Protein AF-A0A812PVL8-F1 (afdb_monomer)

Sequence (162 aa):
MLANFLQMIRCSPMPSDSPEPEHRLLPHPNVVCWGSEHEPLRQIAFWGLGVWCCGIPLALGLRIRCLKGEMNDAMNYRTYGYFTVGLEPDFWYWDLLIQRADVALMLFVAYTSISDHESAKLLLFPIISGLMLGATAWVKPYENEQGEMLDFLVKARAITGD

Secondary structure (DSSP, 8-state):
-HHHHHHTT-EEEE--SSSSPEEEESS-TTSBTTSTTTHHHHHHHHHHHHIIIIIHHHHHHHHHHHHTTSTTSHHHHHHHGGGTTTB-TT-THIIIIIIHHHHHHHHHHHHS-S-S-HHHHHHHHHHHHHHHHHHHHHH--B--HHHHHHHHHHHHHHHHT-

Mean predicted aligned error: 9.61 Å

pLDDT: mean 80.84, std 7.48, range [55.53, 93.5]

Radius of gyration: 23.1 Å; Cα contacts (8 Å, |Δi|>4): 123; chains: 1; bounding box: 53×27×78 Å

Organism: Symbiodinium pilosum (NCBI:txid2952)

Foldseek 3Di:
DLLVLLLLQFWDFDDDPDPDTFTARPVGRVHTHPDPVSVVSNVCSVVVLCCQQPVVLVVLVVVCVVCLVVCPPPVNCVVCVVQCPQFDSVCSSCCSRVVSVLVSVLSCLVRDPPDPDPVVSVVVNVVSVVVSVVVCVVVVRGDCPVVVVVVVVVVVCVVVPD

Structure (mmCIF, N/CA/C/O backbone):
data_AF-A0A812PVL8-F1
#
_entry.id   AF-A0A812PVL8-F1
#
loop_
_atom_site.group_PDB
_atom_site.id
_atom_site.type_symbol
_atom_site.label_atom_id
_atom_site.label_alt_id
_atom_site.label_comp_id
_atom_site.label_asym_id
_atom_site.label_entity_id
_atom_site.label_seq_id
_atom_site.pdbx_PDB_ins_code
_atom_site.Cartn_x
_atom_site.Cartn_y
_atom_site.Cartn_z
_atom_site.occupancy
_atom_site.B_iso_or_equiv
_atom_site.auth_seq_id
_atom_site.auth_comp_id
_atom_site.auth_asym_id
_atom_site.auth_atom_id
_atom_site.pdbx_PDB_model_num
ATOM 1 N N . MET A 1 1 ? 1.759 -11.950 -5.512 1.00 68.38 1 MET A N 1
ATOM 2 C CA . MET A 1 1 ? 1.111 -11.564 -6.788 1.00 68.38 1 MET A CA 1
ATOM 3 C C . MET A 1 1 ? 1.485 -10.153 -7.218 1.00 68.38 1 MET A C 1
ATOM 5 O O . MET A 1 1 ? 1.991 -10.025 -8.320 1.00 68.38 1 MET A O 1
ATOM 9 N N . LEU A 1 2 ? 1.332 -9.126 -6.370 1.00 74.94 2 LEU A N 1
ATOM 10 C CA . LEU A 1 2 ? 1.705 -7.743 -6.719 1.00 74.94 2 LEU A CA 1
ATOM 11 C C . LEU A 1 2 ? 3.155 -7.601 -7.228 1.00 74.94 2 LEU A C 1
ATOM 13 O O . LEU A 1 2 ? 3.386 -6.997 -8.267 1.00 74.94 2 LEU A O 1
ATOM 17 N N . ALA A 1 3 ? 4.113 -8.243 -6.551 1.00 75.00 3 ALA A N 1
ATOM 18 C CA . ALA A 1 3 ? 5.517 -8.268 -6.968 1.00 75.00 3 ALA A CA 1
ATOM 19 C C . ALA A 1 3 ? 5.724 -8.786 -8.405 1.00 75.00 3 ALA A C 1
ATOM 21 O O . ALA A 1 3 ? 6.576 -8.265 -9.113 1.00 75.00 3 ALA A O 1
ATOM 22 N N . ASN A 1 4 ? 4.917 -9.749 -8.867 1.00 81.88 4 ASN A N 1
ATOM 23 C CA . ASN A 1 4 ? 5.035 -10.292 -10.224 1.00 81.88 4 ASN A CA 1
ATOM 24 C C . ASN A 1 4 ? 4.603 -9.258 -11.270 1.00 81.88 4 ASN A C 1
ATOM 26 O O . ASN A 1 4 ? 5.271 -9.101 -12.284 1.00 81.88 4 ASN A O 1
ATOM 30 N N . PHE A 1 5 ? 3.521 -8.515 -11.009 1.00 82.44 5 PHE A N 1
ATOM 31 C CA . PHE A 1 5 ? 3.093 -7.424 -11.889 1.00 82.44 5 PHE A CA 1
ATOM 32 C C . PHE A 1 5 ? 4.109 -6.278 -11.895 1.00 82.44 5 PHE A C 1
ATOM 34 O O . PHE A 1 5 ? 4.399 -5.710 -12.941 1.00 82.44 5 PHE A O 1
ATOM 41 N N . LEU A 1 6 ? 4.716 -5.973 -10.748 1.00 80.31 6 LEU A N 1
ATOM 42 C CA . LEU A 1 6 ? 5.745 -4.939 -10.660 1.00 80.31 6 LEU A CA 1
ATOM 43 C C . LEU A 1 6 ? 7.057 -5.334 -11.358 1.00 80.31 6 LEU A C 1
ATOM 45 O O . LEU A 1 6 ? 7.713 -4.480 -11.950 1.00 80.31 6 LEU A O 1
ATOM 49 N N . GLN A 1 7 ? 7.423 -6.620 -11.362 1.00 81.69 7 GLN A N 1
ATOM 50 C CA . GLN A 1 7 ? 8.555 -7.127 -12.149 1.00 81.69 7 GLN A CA 1
ATOM 51 C C . GLN A 1 7 ? 8.358 -6.928 -13.657 1.00 81.69 7 GLN A C 1
ATOM 53 O O . GLN A 1 7 ? 9.339 -6.712 -14.362 1.00 81.69 7 GLN A O 1
ATOM 58 N N . MET A 1 8 ? 7.110 -6.936 -14.138 1.00 82.69 8 MET A N 1
ATOM 59 C CA . MET A 1 8 ? 6.780 -6.681 -15.545 1.00 82.69 8 MET A CA 1
ATOM 60 C C . MET A 1 8 ? 6.922 -5.207 -15.950 1.00 82.69 8 MET A C 1
ATOM 62 O O . MET A 1 8 ? 6.863 -4.927 -17.136 1.00 82.69 8 MET A O 1
ATOM 66 N N . ILE A 1 9 ? 7.109 -4.276 -15.004 1.00 83.38 9 ILE A N 1
ATOM 67 C CA . ILE A 1 9 ? 7.293 -2.833 -15.272 1.00 83.38 9 ILE A CA 1
ATOM 68 C C . ILE A 1 9 ? 8.730 -2.376 -14.926 1.00 83.38 9 ILE A C 1
ATOM 70 O O . ILE A 1 9 ? 9.143 -1.266 -15.265 1.00 83.38 9 ILE A O 1
ATOM 74 N N . ARG A 1 10 ? 9.529 -3.215 -14.251 1.00 83.50 10 ARG A N 1
ATOM 75 C CA . ARG A 1 10 ? 10.852 -2.833 -13.737 1.00 83.50 10 ARG A CA 1
ATOM 76 C C . ARG A 1 10 ? 11.910 -2.792 -14.844 1.00 83.50 10 ARG A C 1
ATOM 78 O O . ARG A 1 10 ? 12.455 -3.821 -15.249 1.00 83.50 10 ARG A O 1
ATOM 85 N N . CYS A 1 11 ? 12.250 -1.577 -15.254 1.00 83.00 11 CYS A N 1
ATOM 86 C CA . CYS A 1 11 ? 13.287 -1.285 -16.238 1.00 83.00 11 CYS A CA 1
ATOM 87 C C . CYS A 1 11 ? 14.609 -0.899 -15.570 1.00 83.00 11 CYS A C 1
ATOM 89 O O . CYS A 1 11 ? 14.609 -0.213 -14.548 1.00 83.00 11 CYS A O 1
ATOM 91 N N . SER A 1 12 ? 15.725 -1.306 -16.174 1.00 82.38 12 SER A N 1
ATOM 92 C CA . SER A 1 12 ? 17.077 -0.913 -15.768 1.00 82.38 12 SER A CA 1
ATOM 93 C C . SER A 1 12 ? 17.855 -0.419 -16.987 1.00 82.38 12 SER A C 1
ATOM 95 O O . SER A 1 12 ? 17.719 -1.024 -18.055 1.00 82.38 12 SER A O 1
ATOM 97 N N . PRO A 1 13 ? 18.658 0.654 -16.870 1.00 80.31 13 PRO A N 1
ATOM 98 C CA . PRO A 1 13 ? 19.556 1.048 -17.948 1.00 80.31 13 PRO A CA 1
ATOM 99 C C . PRO A 1 13 ? 20.615 -0.042 -18.153 1.00 80.31 13 PRO A C 1
ATOM 101 O O . PRO A 1 13 ? 21.179 -0.556 -17.184 1.00 80.31 13 PRO A O 1
ATOM 104 N N . MET A 1 14 ? 20.869 -0.412 -19.406 1.00 76.62 14 MET A N 1
ATOM 105 C CA . MET A 1 14 ? 21.966 -1.298 -19.790 1.00 76.62 14 MET A CA 1
ATOM 106 C C . MET A 1 14 ? 22.862 -0.588 -20.812 1.00 76.62 14 MET A C 1
ATOM 108 O O . MET A 1 14 ? 22.343 0.113 -21.686 1.00 76.62 14 MET A O 1
ATOM 112 N N . PRO A 1 15 ? 24.195 -0.754 -20.721 1.00 70.81 15 PRO A N 1
ATOM 113 C CA . PRO A 1 15 ? 25.094 -0.239 -21.741 1.00 70.81 15 PRO A CA 1
ATOM 114 C C . PRO A 1 15 ? 24.756 -0.911 -23.078 1.00 70.81 15 PRO A C 1
ATOM 116 O O . PRO A 1 15 ? 24.749 -2.138 -23.167 1.00 70.81 15 PRO A O 1
ATOM 119 N N . SER A 1 16 ? 24.433 -0.103 -24.084 1.00 71.00 16 SER A N 1
ATOM 120 C CA . SER A 1 16 ? 24.185 -0.526 -25.464 1.00 71.00 16 SER A CA 1
ATOM 121 C C . SER A 1 16 ? 25.272 0.069 -26.363 1.00 71.00 16 SER A C 1
ATOM 123 O O . SER A 1 16 ? 25.967 0.999 -25.956 1.00 71.00 16 SER A O 1
ATOM 125 N N . ASP A 1 17 ? 25.413 -0.448 -27.583 1.00 69.50 17 ASP A N 1
ATOM 126 C CA . ASP A 1 17 ? 26.347 0.079 -28.592 1.00 69.50 17 ASP A CA 1
ATOM 127 C C . ASP A 1 17 ? 25.915 1.465 -29.132 1.00 69.50 17 ASP A C 1
ATOM 129 O O . ASP A 1 17 ? 26.661 2.128 -29.855 1.00 69.50 17 ASP A O 1
ATOM 133 N N . SER A 1 18 ? 24.707 1.919 -28.782 1.00 69.25 18 SER A N 1
ATOM 134 C CA . SER A 1 18 ? 24.183 3.257 -29.053 1.00 69.25 18 SER A CA 1
ATOM 135 C C . SER A 1 18 ? 24.727 4.317 -28.077 1.00 69.25 18 SER A C 1
ATOM 137 O O . SER A 1 18 ? 25.015 4.011 -26.922 1.00 69.25 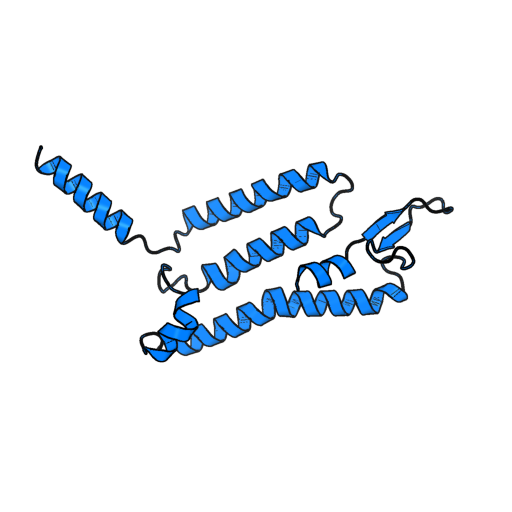18 SER A O 1
ATOM 139 N N . PRO A 1 19 ? 24.809 5.600 -28.488 1.00 67.88 19 PRO A N 1
ATOM 140 C CA . PRO A 1 19 ? 25.250 6.694 -27.614 1.00 67.88 19 PRO A CA 1
ATOM 141 C C . PRO A 1 19 ? 24.296 6.975 -26.439 1.00 67.88 19 PRO A C 1
ATOM 143 O O . PRO A 1 19 ? 24.688 7.649 -25.489 1.00 67.88 19 PRO A O 1
ATOM 146 N N . GLU A 1 20 ? 23.065 6.457 -26.485 1.00 70.81 20 GLU A N 1
ATOM 147 C CA . GLU A 1 20 ? 22.091 6.534 -25.395 1.00 70.81 20 GLU A CA 1
ATOM 148 C C . GLU A 1 20 ? 21.921 5.160 -24.719 1.00 70.81 20 GLU A C 1
ATOM 150 O O . GLU A 1 20 ? 21.841 4.144 -25.422 1.00 70.81 20 GLU A O 1
ATOM 155 N N . PRO A 1 21 ? 21.861 5.102 -23.372 1.00 68.31 21 PRO A N 1
ATOM 156 C CA . PRO A 1 21 ? 21.619 3.862 -22.645 1.00 68.31 21 PRO A CA 1
ATOM 157 C C . PRO A 1 21 ? 20.198 3.360 -22.915 1.00 68.31 21 PRO A C 1
ATOM 159 O O . PRO A 1 21 ? 19.215 4.061 -22.677 1.00 68.31 21 PRO A O 1
ATOM 162 N N . GLU A 1 22 ? 20.075 2.117 -23.374 1.00 78.12 22 GLU A N 1
ATOM 163 C CA . GLU A 1 22 ? 18.767 1.501 -23.576 1.00 78.12 22 GLU A CA 1
ATOM 164 C C . GLU A 1 22 ? 18.230 0.957 -22.250 1.00 78.12 22 GLU A C 1
ATOM 166 O O . GLU A 1 22 ? 18.885 0.178 -21.550 1.00 78.12 22 GLU A O 1
ATOM 171 N N . HIS A 1 23 ? 17.001 1.338 -21.904 1.00 81.75 23 HIS A N 1
ATOM 172 C CA . HIS A 1 23 ? 16.299 0.755 -20.767 1.00 81.75 23 HIS A CA 1
ATOM 173 C C . HIS A 1 23 ? 15.731 -0.607 -21.164 1.00 81.75 23 HIS A C 1
ATOM 175 O O . HIS A 1 23 ? 14.906 -0.709 -22.072 1.00 81.75 23 HIS A O 1
ATOM 181 N N . ARG A 1 24 ? 16.149 -1.661 -20.463 1.00 84.00 24 ARG A N 1
ATOM 182 C CA . ARG A 1 24 ? 15.714 -3.041 -20.713 1.00 84.00 24 ARG A CA 1
ATOM 183 C C . ARG A 1 24 ? 14.965 -3.595 -19.509 1.00 84.00 24 ARG A C 1
ATOM 185 O O . ARG A 1 24 ? 15.182 -3.170 -18.370 1.00 84.00 24 ARG A O 1
ATOM 192 N N . LEU A 1 25 ? 14.059 -4.534 -19.766 1.00 84.19 25 LEU A N 1
ATOM 193 C CA . LEU A 1 25 ? 13.278 -5.185 -18.720 1.00 84.19 25 LEU A CA 1
ATOM 194 C C . LEU A 1 25 ? 14.180 -6.126 -17.905 1.00 84.19 25 LEU A C 1
ATOM 196 O O . LEU A 1 25 ? 14.851 -6.990 -18.467 1.00 84.19 25 LEU A O 1
ATOM 200 N N . LEU A 1 26 ? 14.187 -5.987 -16.576 1.00 81.12 26 LEU A N 1
ATOM 201 C CA . LEU A 1 26 ? 15.118 -6.720 -15.706 1.00 81.12 26 LEU A CA 1
ATOM 202 C C . LEU A 1 26 ? 15.002 -8.263 -15.811 1.00 81.12 26 LEU A C 1
ATOM 204 O O . LEU A 1 26 ? 16.032 -8.915 -15.967 1.00 81.12 26 LEU A O 1
ATOM 208 N N . PRO A 1 27 ? 13.799 -8.878 -15.757 1.00 81.62 27 PRO A N 1
ATOM 209 C CA . PRO A 1 27 ? 13.646 -10.328 -15.934 1.00 81.62 27 PRO A CA 1
ATOM 210 C C . PRO A 1 27 ? 13.883 -10.833 -17.369 1.00 81.62 27 PRO A C 1
ATOM 212 O O . PRO A 1 27 ? 14.222 -12.001 -17.548 1.00 81.62 27 PRO A O 1
ATOM 215 N N . HIS A 1 28 ? 13.720 -9.982 -18.388 1.00 82.56 28 HIS A N 1
ATOM 216 C CA . HIS A 1 28 ? 13.906 -10.347 -19.797 1.00 82.56 28 HIS A CA 1
ATOM 217 C C . HIS A 1 28 ? 14.671 -9.244 -20.549 1.00 82.56 28 HIS A C 1
ATOM 219 O O . HIS A 1 28 ? 14.046 -8.401 -21.195 1.00 82.56 28 HIS A O 1
ATOM 225 N N . PRO A 1 29 ? 16.019 -9.271 -20.532 1.00 81.81 29 PRO A N 1
ATOM 226 C CA . PRO A 1 29 ? 16.861 -8.215 -21.114 1.00 81.81 29 PRO A CA 1
ATOM 227 C C . PRO A 1 29 ? 16.671 -8.008 -22.626 1.00 81.81 29 PRO A C 1
ATOM 229 O O . PRO A 1 29 ? 17.001 -6.957 -23.173 1.00 81.81 29 PRO A O 1
ATOM 232 N N . ASN A 1 30 ? 16.110 -9.001 -23.316 1.00 82.50 30 ASN A N 1
ATOM 233 C CA . ASN A 1 30 ? 15.819 -8.925 -24.747 1.00 82.50 30 ASN A CA 1
ATOM 234 C C . ASN A 1 30 ? 14.672 -7.951 -25.067 1.00 82.50 30 ASN A C 1
ATOM 236 O O . ASN A 1 30 ? 14.531 -7.537 -26.214 1.00 82.50 30 ASN A O 1
ATOM 240 N N . VAL A 1 31 ? 13.859 -7.581 -24.072 1.00 83.25 31 VAL A N 1
ATOM 241 C CA . VAL A 1 31 ? 12.724 -6.671 -24.240 1.00 83.25 31 VAL A CA 1
ATOM 242 C C . VAL A 1 31 ? 13.160 -5.247 -23.905 1.00 83.25 31 VAL A C 1
ATOM 244 O O . VAL A 1 31 ? 13.539 -4.944 -22.770 1.00 83.25 31 VAL A O 1
ATOM 247 N N . VAL A 1 32 ? 13.082 -4.365 -24.902 1.00 84.94 32 VAL A N 1
ATOM 248 C CA . VAL A 1 32 ? 13.313 -2.925 -24.737 1.00 84.94 32 VAL A CA 1
ATOM 249 C C . VAL A 1 32 ? 12.107 -2.303 -24.040 1.00 84.94 32 VAL A C 1
ATOM 251 O O . VAL A 1 32 ? 10.957 -2.487 -24.455 1.00 84.94 32 VAL A O 1
ATOM 254 N N . CYS A 1 33 ? 12.359 -1.561 -22.966 1.00 83.81 33 CYS A N 1
ATOM 255 C CA . CYS A 1 33 ? 11.306 -0.879 -22.237 1.00 83.81 33 CYS A CA 1
ATOM 256 C C . CYS A 1 33 ? 10.646 0.194 -23.101 1.00 83.81 33 CYS A C 1
ATOM 258 O O . CYS A 1 33 ? 11.309 0.931 -23.820 1.00 83.81 33 CYS A O 1
ATOM 260 N N . TRP A 1 34 ? 9.319 0.275 -22.991 1.00 80.81 34 TRP A N 1
ATOM 261 C CA . TRP A 1 34 ? 8.457 1.180 -23.770 1.00 80.81 34 TRP A CA 1
ATOM 262 C C . TRP A 1 34 ? 8.422 0.907 -25.283 1.00 80.81 34 TRP A C 1
ATOM 264 O O . TRP A 1 34 ? 7.818 1.679 -26.023 1.00 80.81 34 TRP A O 1
ATOM 274 N N . GLY A 1 35 ? 9.003 -0.208 -25.738 1.00 84.19 35 GLY A N 1
ATOM 275 C CA . GLY A 1 35 ? 8.836 -0.705 -27.102 1.00 84.19 35 GLY A CA 1
ATOM 276 C C . GLY A 1 35 ? 7.500 -1.424 -27.322 1.00 84.19 35 GLY A C 1
ATOM 277 O O . GLY A 1 35 ? 6.739 -1.677 -26.385 1.00 84.19 35 GLY A O 1
ATOM 278 N N . SER A 1 36 ? 7.245 -1.819 -28.572 1.00 84.75 36 SER A N 1
ATOM 279 C CA . SER A 1 36 ? 6.045 -2.569 -28.977 1.00 84.75 36 SER A CA 1
ATOM 280 C C . SER A 1 36 ? 5.878 -3.890 -28.221 1.00 84.75 36 SER A C 1
ATOM 282 O O . SER A 1 36 ? 4.771 -4.233 -27.817 1.00 84.75 36 SER A O 1
ATOM 284 N N . GLU A 1 37 ? 6.983 -4.592 -27.967 1.00 84.88 37 GLU A N 1
ATOM 285 C CA . GLU A 1 37 ? 7.000 -5.871 -27.243 1.00 84.88 37 GLU A CA 1
ATOM 286 C C . GLU A 1 37 ? 6.644 -5.715 -25.753 1.00 84.88 37 GLU A C 1
ATOM 288 O O . GLU A 1 37 ? 6.161 -6.650 -25.117 1.00 84.88 37 GLU A O 1
ATOM 293 N N . HIS A 1 38 ? 6.854 -4.525 -25.179 1.00 87.00 38 HIS A N 1
ATOM 294 C CA . HIS A 1 38 ? 6.572 -4.245 -23.769 1.00 87.00 38 HIS A CA 1
ATOM 295 C C . HIS A 1 38 ? 5.130 -3.773 -23.526 1.00 87.00 38 HIS A C 1
ATOM 297 O O . HIS A 1 38 ? 4.621 -3.883 -22.410 1.00 87.00 38 HIS A O 1
ATOM 303 N N . GLU A 1 39 ? 4.449 -3.272 -24.558 1.00 87.62 39 GLU A N 1
ATOM 304 C CA . GLU A 1 39 ? 3.084 -2.747 -24.472 1.00 87.62 39 GLU A CA 1
ATOM 305 C C . GLU A 1 39 ? 2.071 -3.718 -23.825 1.00 87.62 39 GLU A C 1
ATOM 307 O O . GLU A 1 39 ? 1.406 -3.315 -22.863 1.00 87.62 39 GLU A O 1
ATOM 312 N N . PRO A 1 40 ? 1.951 -4.993 -24.256 1.00 88.75 40 PRO A N 1
ATOM 313 C CA . PRO A 1 40 ? 0.975 -5.907 -23.661 1.00 88.75 40 PRO A CA 1
ATOM 314 C C . PRO A 1 40 ? 1.301 -6.247 -22.199 1.00 88.75 40 PRO A C 1
ATOM 316 O O . PRO A 1 40 ? 0.395 -6.317 -21.365 1.00 88.75 40 PRO A O 1
ATOM 319 N N . LEU A 1 41 ? 2.587 -6.402 -21.856 1.00 86.62 41 LEU A N 1
ATOM 320 C CA . LEU A 1 41 ? 3.024 -6.666 -20.479 1.00 86.62 41 LEU A CA 1
ATOM 321 C C . LEU A 1 41 ? 2.685 -5.487 -19.565 1.00 86.62 41 LEU A C 1
ATOM 323 O O . LEU A 1 41 ? 2.153 -5.677 -18.469 1.00 86.62 41 LEU A O 1
ATOM 327 N N . ARG A 1 42 ? 2.931 -4.265 -20.047 1.00 85.31 42 ARG A N 1
ATOM 328 C CA . ARG A 1 42 ? 2.615 -3.027 -19.339 1.00 85.31 42 ARG A CA 1
ATOM 329 C C . ARG A 1 42 ? 1.122 -2.932 -19.033 1.00 85.31 42 ARG A C 1
ATOM 331 O O . ARG A 1 42 ? 0.751 -2.632 -17.901 1.00 85.31 42 ARG A O 1
ATOM 338 N N . GLN A 1 43 ? 0.263 -3.210 -20.013 1.00 89.44 43 GLN A N 1
ATOM 339 C CA . GLN A 1 43 ? -1.190 -3.163 -19.827 1.00 89.44 43 GLN A CA 1
ATOM 340 C C . GLN A 1 43 ? -1.666 -4.182 -18.787 1.00 89.44 43 GLN A C 1
ATOM 342 O O . GLN A 1 43 ? -2.414 -3.818 -17.880 1.00 89.44 43 GLN A O 1
ATOM 347 N N . ILE A 1 44 ? -1.198 -5.432 -18.867 1.00 90.25 44 ILE A N 1
ATOM 348 C CA . ILE A 1 44 ? -1.536 -6.472 -17.885 1.00 90.25 44 ILE A CA 1
ATOM 349 C C . ILE A 1 44 ? -1.094 -6.053 -16.483 1.00 90.25 44 ILE A C 1
ATOM 351 O O . ILE A 1 44 ? -1.852 -6.208 -15.526 1.00 90.2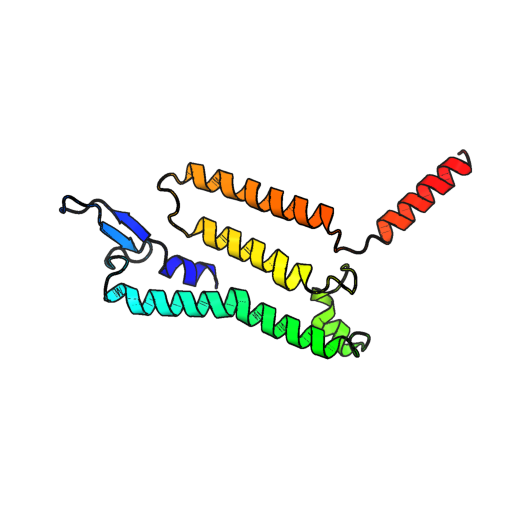5 44 ILE A O 1
ATOM 355 N N . ALA A 1 45 ? 0.107 -5.494 -16.355 1.00 86.88 45 ALA A N 1
ATOM 356 C CA . ALA A 1 45 ? 0.624 -5.049 -15.075 1.00 86.88 45 ALA A CA 1
ATOM 357 C C . ALA A 1 45 ? -0.183 -3.873 -14.497 1.00 86.88 45 ALA A C 1
ATOM 359 O O . ALA A 1 45 ? -0.508 -3.901 -13.312 1.00 86.88 45 ALA A O 1
ATOM 360 N N . PHE A 1 46 ? -0.594 -2.895 -15.313 1.00 86.31 46 PHE A N 1
ATOM 361 C CA . PHE A 1 46 ? -1.471 -1.806 -14.865 1.00 86.31 46 PHE A CA 1
ATOM 362 C C . PHE A 1 46 ? -2.852 -2.298 -14.430 1.00 86.31 46 PHE A C 1
ATOM 364 O O . PHE A 1 46 ? -3.321 -1.914 -13.359 1.00 86.31 46 PHE A O 1
ATOM 371 N N . TRP A 1 47 ? -3.493 -3.171 -15.212 1.00 90.88 47 TRP A N 1
ATOM 372 C CA . TRP A 1 47 ? -4.788 -3.746 -14.838 1.00 90.88 47 TRP A CA 1
ATOM 373 C C . TRP A 1 47 ? -4.680 -4.613 -13.585 1.00 90.88 47 TRP A C 1
ATOM 375 O O . TRP A 1 47 ? -5.502 -4.489 -12.678 1.00 90.88 47 TRP A O 1
ATOM 385 N N . GLY A 1 48 ? -3.635 -5.437 -13.496 1.00 86.88 48 GLY A N 1
ATOM 386 C CA . GLY A 1 48 ? -3.337 -6.250 -12.323 1.00 86.88 48 GLY A CA 1
ATOM 387 C C . GLY A 1 48 ? -3.147 -5.393 -11.075 1.00 86.88 48 GLY A C 1
ATOM 388 O O . GLY A 1 48 ? -3.778 -5.656 -10.055 1.00 86.88 48 GLY A O 1
ATOM 389 N N . LEU A 1 49 ? -2.350 -4.324 -11.161 1.00 85.06 49 LEU A N 1
ATOM 390 C CA . LEU A 1 49 ? -2.146 -3.377 -10.063 1.00 85.06 49 LEU A CA 1
ATOM 391 C C . LEU A 1 49 ? -3.433 -2.637 -9.694 1.00 85.06 49 LEU A C 1
ATOM 393 O O . LEU A 1 49 ? -3.744 -2.534 -8.514 1.00 85.06 49 LEU A O 1
ATOM 397 N N . GLY A 1 50 ? -4.214 -2.172 -10.668 1.00 86.31 50 GLY A N 1
ATOM 398 C CA . GLY A 1 50 ? -5.481 -1.485 -10.407 1.00 86.31 50 GLY A CA 1
ATOM 399 C C . GLY A 1 50 ? -6.496 -2.379 -9.690 1.00 86.31 50 GLY A C 1
ATOM 400 O O . GLY A 1 50 ? -7.076 -1.988 -8.676 1.00 86.31 50 GLY A O 1
ATOM 401 N N . VAL A 1 51 ? -6.674 -3.615 -10.164 1.00 88.75 51 VAL A N 1
ATOM 402 C CA . VAL A 1 51 ? -7.584 -4.587 -9.540 1.00 88.75 51 VAL A CA 1
ATOM 403 C C . VAL A 1 51 ? -7.101 -4.975 -8.145 1.00 88.75 51 VAL A C 1
ATOM 405 O O . VAL A 1 51 ? -7.913 -5.102 -7.230 1.00 88.75 51 VAL A O 1
ATOM 408 N N . TRP A 1 52 ? -5.793 -5.137 -7.953 1.00 85.19 52 TRP A N 1
ATOM 409 C CA . TRP A 1 52 ? -5.252 -5.598 -6.677 1.00 85.19 52 TRP A CA 1
ATOM 410 C C . TRP A 1 52 ? -5.169 -4.484 -5.625 1.00 85.19 52 TRP A C 1
ATOM 412 O O . TRP A 1 52 ? -5.525 -4.716 -4.473 1.00 85.19 52 TRP A O 1
ATOM 422 N N . CYS A 1 53 ? -4.750 -3.275 -6.010 1.00 82.62 53 CYS A N 1
ATOM 423 C CA . CYS A 1 53 ? -4.617 -2.131 -5.104 1.00 82.62 53 CYS A CA 1
ATOM 424 C C . CYS A 1 53 ? -5.950 -1.434 -4.822 1.00 82.62 53 CYS A C 1
ATOM 426 O O . CYS A 1 53 ? -6.165 -0.980 -3.704 1.00 82.62 53 CYS A O 1
ATOM 428 N N . CYS A 1 54 ? -6.844 -1.344 -5.810 1.00 84.31 54 CYS A N 1
ATOM 429 C CA . CYS A 1 54 ? -8.110 -0.623 -5.663 1.00 84.31 54 CYS A CA 1
ATOM 430 C C . CYS A 1 54 ? -9.314 -1.565 -5.709 1.00 84.31 54 CYS A C 1
ATOM 432 O O . CYS A 1 54 ? -10.206 -1.451 -4.876 1.00 84.31 54 CYS A O 1
ATOM 434 N N . GLY A 1 55 ? -9.344 -2.515 -6.647 1.00 85.06 55 GLY A N 1
ATOM 435 C CA . GLY A 1 55 ? -10.503 -3.386 -6.867 1.00 85.06 55 GLY A CA 1
ATOM 436 C C . GLY A 1 55 ? -10.866 -4.250 -5.657 1.00 85.06 55 GLY A C 1
ATOM 437 O O . GLY A 1 55 ? -12.005 -4.206 -5.195 1.00 85.06 55 GLY A O 1
ATOM 438 N N . ILE A 1 56 ? -9.905 -5.005 -5.117 1.00 85.62 56 ILE A N 1
ATOM 439 C CA . ILE A 1 56 ? -10.135 -5.886 -3.959 1.00 85.62 56 ILE A CA 1
ATOM 440 C C . ILE A 1 56 ? -10.520 -5.078 -2.705 1.00 85.62 56 ILE A C 1
ATOM 442 O O . ILE A 1 56 ? -11.553 -5.400 -2.108 1.00 85.62 56 ILE A O 1
ATOM 446 N N . PRO A 1 57 ? -9.783 -4.017 -2.308 1.00 84.50 57 PRO A N 1
ATOM 447 C CA . PRO A 1 57 ? -10.154 -3.233 -1.132 1.00 84.50 57 PRO A CA 1
ATOM 448 C C . PRO A 1 57 ? -11.495 -2.504 -1.286 1.00 84.50 57 PRO A C 1
ATOM 450 O O . PRO A 1 57 ? -12.280 -2.481 -0.341 1.00 84.50 57 PRO A O 1
ATOM 453 N N . LEU A 1 58 ? -11.815 -1.975 -2.476 1.00 85.81 58 LEU A N 1
ATOM 454 C CA . LEU A 1 58 ? -13.124 -1.363 -2.734 1.00 85.81 58 LEU A CA 1
ATOM 455 C C . LEU A 1 58 ? -14.254 -2.388 -2.654 1.00 85.81 58 LEU A C 1
ATOM 457 O O . LEU A 1 58 ? -15.261 -2.122 -2.005 1.00 85.81 58 LEU A O 1
ATOM 461 N N . ALA A 1 59 ? -14.100 -3.559 -3.275 1.00 87.06 59 ALA A N 1
ATOM 462 C CA . ALA A 1 59 ? -15.125 -4.600 -3.247 1.00 87.06 59 ALA A CA 1
ATOM 463 C C . ALA A 1 59 ? -15.408 -5.071 -1.813 1.00 87.06 59 ALA A C 1
ATOM 465 O O . ALA A 1 59 ? -16.570 -5.180 -1.411 1.00 87.06 59 ALA A O 1
ATOM 466 N N . LEU A 1 60 ? -14.355 -5.295 -1.023 1.00 84.25 60 LEU A N 1
ATOM 467 C CA . LEU A 1 60 ? -14.501 -5.706 0.369 1.00 84.25 60 LEU A CA 1
ATOM 468 C C . LEU A 1 60 ? -15.077 -4.575 1.233 1.00 84.25 60 LEU A C 1
ATOM 470 O O . LEU A 1 60 ? -15.973 -4.820 2.036 1.00 84.25 60 LEU A O 1
ATOM 474 N N . GLY A 1 61 ? -14.638 -3.334 1.019 1.00 83.69 61 GLY A N 1
ATOM 475 C CA . GLY A 1 61 ? -15.128 -2.175 1.759 1.00 83.69 61 GLY A CA 1
ATOM 476 C C . GLY A 1 61 ? -16.598 -1.873 1.478 1.00 83.69 61 GLY A C 1
ATOM 477 O O . GLY A 1 61 ? -17.364 -1.606 2.401 1.00 83.69 61 GLY A O 1
ATOM 478 N N . LEU A 1 62 ? -17.032 -1.993 0.220 1.00 85.06 62 LEU A N 1
ATOM 479 C CA . LEU A 1 62 ? -18.444 -1.895 -0.152 1.00 85.06 62 LEU A CA 1
ATOM 480 C C . LEU A 1 62 ? -19.262 -3.006 0.506 1.00 85.06 62 LEU A C 1
ATOM 482 O O . LEU A 1 62 ? -20.332 -2.734 1.046 1.00 85.06 62 LEU A O 1
ATOM 486 N N . ARG A 1 63 ? -18.745 -4.241 0.525 1.00 84.56 63 ARG A N 1
ATOM 487 C CA . ARG A 1 63 ? -19.428 -5.372 1.158 1.00 84.56 63 ARG A CA 1
ATOM 488 C C . ARG A 1 63 ? -19.604 -5.162 2.662 1.00 84.56 63 ARG A C 1
ATOM 490 O O . ARG A 1 63 ? -20.717 -5.327 3.153 1.00 84.56 63 ARG A O 1
ATOM 497 N N . ILE A 1 64 ? -18.551 -4.744 3.364 1.00 80.12 64 ILE A N 1
ATOM 498 C CA . ILE A 1 64 ? -18.594 -4.435 4.802 1.00 80.12 64 ILE A CA 1
ATOM 499 C C . ILE A 1 64 ? -19.551 -3.270 5.070 1.00 80.12 64 ILE A C 1
ATOM 501 O O . ILE A 1 64 ? -20.378 -3.347 5.974 1.00 80.12 64 ILE A O 1
ATOM 505 N N . ARG A 1 65 ? -19.524 -2.220 4.240 1.00 80.38 65 ARG A N 1
ATOM 506 C CA . ARG A 1 65 ? -20.437 -1.078 4.376 1.00 80.38 65 ARG A CA 1
ATOM 507 C C . ARG A 1 65 ? -21.903 -1.482 4.201 1.00 80.38 65 ARG A C 1
ATOM 509 O O . ARG A 1 65 ? -22.745 -1.011 4.959 1.00 80.38 65 ARG A O 1
ATOM 516 N N . CYS A 1 66 ? -22.206 -2.361 3.246 1.00 81.38 66 CYS A N 1
ATOM 517 C CA . CYS A 1 66 ? -23.547 -2.924 3.076 1.00 81.38 66 CYS A CA 1
ATOM 518 C C . CYS A 1 66 ? -23.973 -3.797 4.268 1.00 81.38 66 CYS A C 1
ATOM 520 O O . CYS A 1 66 ? -25.152 -3.831 4.597 1.00 81.38 66 CYS A O 1
ATOM 522 N N . LEU A 1 67 ? -23.022 -4.467 4.925 1.00 78.06 67 LEU A N 1
ATOM 523 C CA . LEU A 1 67 ? -23.254 -5.336 6.081 1.00 78.06 67 LEU A CA 1
ATOM 524 C C . LEU A 1 67 ? -23.216 -4.599 7.429 1.00 78.06 67 LEU A C 1
ATOM 526 O O . LEU A 1 67 ? -23.495 -5.225 8.446 1.00 78.06 67 LEU A O 1
ATOM 530 N N . LYS A 1 68 ? -22.913 -3.289 7.473 1.00 69.94 68 LYS A N 1
ATOM 531 C CA . LYS A 1 68 ? -22.756 -2.526 8.732 1.00 69.94 68 LYS A CA 1
ATOM 532 C C . LYS A 1 68 ? -23.991 -2.626 9.646 1.00 69.94 68 LYS A C 1
ATOM 534 O O . LYS A 1 68 ? -23.840 -2.601 10.861 1.00 69.94 68 LYS A O 1
ATOM 539 N N . GLY A 1 69 ? -25.192 -2.795 9.082 1.00 68.50 69 GLY A N 1
ATOM 540 C CA . GLY A 1 69 ? -26.432 -3.004 9.846 1.00 68.50 69 GLY A CA 1
ATOM 541 C C . GLY A 1 69 ? -26.599 -4.403 10.464 1.00 68.50 69 GLY A C 1
ATOM 542 O O . GLY A 1 69 ? -27.323 -4.547 11.441 1.00 68.50 69 GLY A O 1
ATOM 543 N N . GLU A 1 70 ? -25.908 -5.417 9.939 1.00 72.69 70 GLU A N 1
ATOM 544 C CA . GLU A 1 70 ? -26.011 -6.835 10.335 1.00 72.69 70 GLU A CA 1
ATOM 545 C C . GLU A 1 70 ? -24.665 -7.396 10.833 1.00 72.69 70 GLU A C 1
ATOM 547 O O . GLU A 1 70 ? -24.469 -8.608 10.929 1.00 72.69 70 GLU A O 1
ATOM 552 N N . MET A 1 71 ? -23.702 -6.521 11.136 1.00 65.56 71 MET A N 1
ATOM 553 C CA . MET A 1 71 ? -22.326 -6.914 11.464 1.00 65.56 71 MET A CA 1
ATOM 554 C C . MET A 1 71 ? -22.220 -7.654 12.807 1.00 65.56 71 MET A C 1
ATOM 556 O O . MET A 1 71 ? -21.296 -8.439 13.000 1.00 65.56 71 MET A O 1
ATOM 560 N N . ASN A 1 72 ? -23.199 -7.442 13.695 1.00 66.44 72 ASN A N 1
ATOM 561 C CA . ASN A 1 72 ? -23.336 -8.140 14.977 1.00 66.44 72 ASN A CA 1
ATOM 562 C C . ASN A 1 72 ? -23.879 -9.571 14.841 1.00 66.44 72 ASN A C 1
ATOM 564 O O . ASN A 1 72 ? -23.911 -10.301 15.831 1.00 66.44 72 ASN A O 1
ATOM 568 N N . ASP A 1 73 ? -24.316 -9.986 13.647 1.00 78.50 73 ASP A N 1
ATOM 569 C CA . ASP A 1 73 ? -24.690 -11.378 13.422 1.00 78.50 73 ASP A CA 1
ATOM 570 C C . ASP A 1 73 ? -23.443 -12.274 13.484 1.00 78.50 73 ASP A C 1
ATOM 572 O O . ASP A 1 73 ? -22.399 -11.977 12.892 1.00 78.50 73 ASP A O 1
ATOM 576 N N . ALA A 1 74 ? -23.552 -13.397 14.194 1.00 76.38 74 ALA A N 1
ATOM 577 C CA . ALA A 1 74 ? -22.426 -14.268 14.514 1.00 76.38 74 ALA A CA 1
ATOM 578 C C . ALA A 1 74 ? -21.727 -14.804 13.254 1.00 76.38 74 ALA A C 1
ATOM 580 O O . ALA A 1 74 ? -20.512 -15.002 13.261 1.00 76.38 74 ALA A O 1
ATOM 581 N N . MET A 1 75 ? -22.468 -15.013 12.160 1.00 76.75 75 MET A N 1
ATOM 582 C CA . MET A 1 75 ? -21.909 -15.469 10.883 1.00 76.75 75 MET A CA 1
ATOM 583 C C . MET A 1 75 ? -21.104 -14.368 10.171 1.00 76.75 75 MET A C 1
ATOM 585 O O . MET A 1 75 ? -20.010 -14.620 9.653 1.00 76.75 75 MET A O 1
ATOM 589 N N . ASN A 1 76 ? -21.614 -13.134 10.184 1.00 75.88 76 ASN A N 1
ATOM 590 C CA . ASN A 1 76 ? -20.966 -11.984 9.555 1.00 75.88 76 ASN A CA 1
ATOM 591 C C . ASN A 1 76 ? -19.709 -11.573 10.325 1.00 75.88 76 ASN A C 1
ATOM 593 O O . ASN A 1 76 ? -18.656 -11.368 9.716 1.00 75.88 76 ASN A O 1
ATOM 597 N N . TYR A 1 77 ? -19.784 -11.563 11.657 1.00 76.75 77 TYR A N 1
ATOM 598 C CA . TYR A 1 77 ? -18.638 -11.304 12.523 1.00 76.75 77 TYR A CA 1
ATOM 599 C C . TYR A 1 77 ? -17.525 -12.341 12.327 1.00 76.75 77 TYR A C 1
ATOM 601 O O . TYR A 1 77 ? -16.352 -11.992 12.243 1.00 76.75 77 TYR A O 1
ATOM 609 N N . ARG A 1 78 ? -17.863 -13.625 12.152 1.00 77.50 78 ARG A N 1
ATOM 610 C CA . ARG A 1 78 ? -16.857 -14.675 11.916 1.00 77.50 78 ARG A CA 1
ATOM 611 C C . ARG A 1 78 ? -16.114 -14.521 10.589 1.00 77.50 78 ARG A C 1
ATOM 613 O O . ARG A 1 78 ? -14.961 -14.927 10.487 1.00 77.50 78 ARG A O 1
ATOM 620 N N . THR A 1 79 ? -16.783 -13.966 9.581 1.00 77.62 79 THR A N 1
ATOM 621 C CA . THR A 1 79 ? -16.253 -13.857 8.214 1.00 77.62 79 THR A CA 1
ATOM 622 C C . THR A 1 79 ? -15.482 -12.557 7.997 1.00 77.62 79 THR A C 1
ATOM 624 O O . THR A 1 79 ? -14.421 -12.565 7.378 1.00 77.62 79 THR A O 1
ATOM 627 N N . TYR A 1 80 ? -16.003 -11.442 8.513 1.00 76.06 80 TYR A N 1
ATOM 628 C CA . TYR A 1 80 ? -15.458 -10.102 8.276 1.00 76.06 80 TYR A CA 1
ATOM 629 C C . TYR A 1 80 ? -14.843 -9.456 9.517 1.00 76.06 80 TYR A C 1
ATOM 631 O O . TYR A 1 80 ? -14.129 -8.466 9.374 1.00 76.06 80 TYR A O 1
ATOM 639 N N . GLY A 1 81 ? -15.042 -10.034 10.705 1.00 72.75 81 GLY A N 1
ATOM 640 C CA . GLY A 1 81 ? -14.511 -9.505 11.961 1.00 72.75 81 GLY A CA 1
ATOM 641 C C . GLY A 1 81 ? -12.994 -9.362 11.946 1.00 72.75 81 GLY A C 1
ATOM 642 O O . GLY A 1 81 ? -12.482 -8.404 12.503 1.00 72.75 81 GLY A O 1
ATOM 643 N N . TYR A 1 82 ? -12.268 -10.209 11.209 1.00 77.19 82 TYR A N 1
ATOM 644 C CA . TYR A 1 82 ? -10.819 -10.051 11.032 1.00 77.19 82 TYR A CA 1
ATOM 645 C C . TYR A 1 82 ? -10.404 -8.639 10.573 1.00 77.19 82 TYR A C 1
ATOM 647 O O . TYR A 1 82 ? -9.362 -8.154 10.992 1.00 77.19 82 TYR A O 1
ATOM 655 N N . PHE A 1 83 ? -11.218 -7.972 9.748 1.00 73.50 83 PHE A N 1
ATOM 656 C CA . PHE A 1 83 ? -10.910 -6.644 9.207 1.00 73.50 83 PHE A CA 1
ATOM 657 C C . PHE A 1 83 ? -11.353 -5.484 10.106 1.00 73.50 83 PHE A C 1
ATOM 659 O O . PHE A 1 83 ? -11.002 -4.342 9.829 1.00 73.50 83 PHE A O 1
ATOM 666 N N . THR A 1 84 ? -12.159 -5.748 11.136 1.00 73.06 84 THR A N 1
ATOM 667 C CA .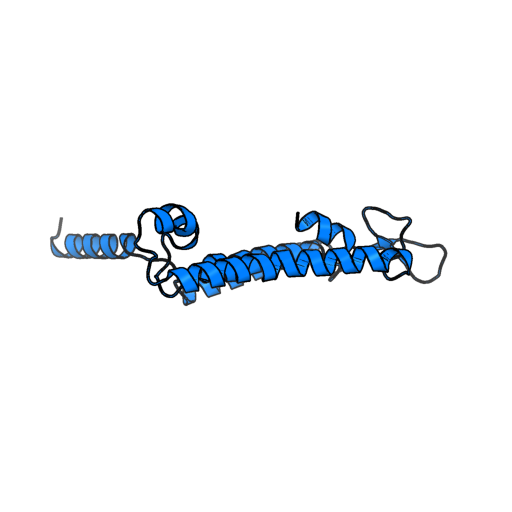 THR A 1 84 ? -12.751 -4.711 11.999 1.00 73.06 84 THR A CA 1
ATOM 668 C C . THR A 1 84 ? -12.428 -4.901 13.480 1.00 73.06 84 THR A C 1
ATOM 670 O O . THR A 1 84 ? -12.752 -4.036 14.283 1.00 73.06 84 THR A O 1
ATOM 673 N N . VAL A 1 85 ? -11.825 -6.027 13.871 1.00 78.12 85 VAL A N 1
ATOM 674 C CA . VAL A 1 85 ? -11.459 -6.329 15.262 1.00 78.12 85 VAL A CA 1
ATOM 675 C C . VAL A 1 85 ? -10.378 -5.363 15.747 1.00 78.12 85 VAL A C 1
ATOM 677 O O . VAL A 1 85 ? -9.323 -5.243 15.129 1.00 78.12 85 VAL A O 1
ATOM 680 N N . GLY A 1 86 ? -10.641 -4.702 16.878 1.00 75.75 86 GLY A N 1
ATOM 681 C CA . GLY A 1 86 ? -9.719 -3.760 17.520 1.00 75.75 86 GLY A CA 1
ATOM 682 C C . GLY A 1 86 ? -9.668 -2.373 16.875 1.00 75.75 86 GLY A C 1
ATOM 683 O O . GLY A 1 86 ? -8.895 -1.531 17.325 1.00 75.75 86 GLY A O 1
ATOM 684 N N . LEU A 1 87 ? -10.469 -2.125 15.836 1.00 78.12 87 LEU A N 1
ATOM 685 C CA . LEU A 1 87 ? -10.686 -0.796 15.274 1.00 78.12 87 LEU A CA 1
ATOM 686 C C . LEU A 1 87 ? -11.967 -0.205 15.852 1.00 78.12 87 LEU A C 1
ATOM 688 O O . LEU A 1 87 ? -12.962 -0.910 16.024 1.00 78.12 87 LEU A O 1
ATOM 692 N N . GLU A 1 88 ? -11.973 1.106 16.052 1.00 77.38 88 GLU A N 1
ATOM 693 C CA . GLU A 1 88 ? -13.217 1.817 16.316 1.00 77.38 88 GLU A CA 1
ATOM 694 C C . GLU A 1 88 ? -14.199 1.636 15.132 1.00 77.38 88 GLU A C 1
ATOM 696 O O . GLU A 1 88 ? -13.787 1.631 13.963 1.00 77.38 88 GLU A O 1
ATOM 701 N N . PRO A 1 89 ? -15.518 1.522 15.386 1.00 72.44 89 PRO A N 1
ATOM 702 C CA . PRO A 1 89 ? -16.523 1.190 14.367 1.00 72.44 89 PRO A CA 1
ATOM 703 C C . PRO A 1 89 ? -16.644 2.212 13.222 1.00 72.44 89 PRO A C 1
ATOM 705 O O . PRO A 1 89 ? -17.196 1.902 12.156 1.00 72.44 89 PRO A O 1
ATOM 708 N N . ASP A 1 90 ? -16.116 3.420 13.407 1.00 77.31 90 ASP A N 1
ATOM 709 C CA . ASP A 1 90 ? -16.062 4.453 12.374 1.00 77.31 90 ASP A CA 1
ATOM 710 C C . ASP A 1 90 ? -14.799 4.381 11.500 1.00 77.31 90 ASP A C 1
ATOM 712 O O . ASP A 1 90 ? -14.817 4.870 10.369 1.00 77.31 90 ASP A O 1
ATOM 716 N N . PHE A 1 91 ? -13.762 3.663 11.942 1.00 82.56 91 PHE A N 1
ATOM 717 C CA . PHE A 1 91 ? -12.466 3.528 11.269 1.00 82.56 91 PHE A CA 1
ATOM 718 C C . PHE A 1 91 ? -12.243 2.162 10.599 1.00 82.56 91 PHE A C 1
ATOM 720 O O . PHE A 1 91 ? -11.118 1.815 10.251 1.00 82.56 91 PHE A O 1
ATOM 727 N N . TRP A 1 92 ? -13.308 1.407 10.310 1.00 79.31 92 TRP A N 1
ATOM 728 C CA . TRP A 1 92 ? -13.254 0.105 9.613 1.00 79.31 92 TRP A CA 1
ATOM 729 C C . TRP A 1 92 ? -12.457 0.113 8.292 1.00 79.31 92 TRP A C 1
ATOM 731 O O . TRP A 1 92 ? -11.946 -0.914 7.851 1.00 79.31 92 TRP A O 1
ATOM 741 N N . TYR A 1 93 ? -12.364 1.265 7.625 1.00 81.25 93 TYR A N 1
ATOM 742 C CA . TYR A 1 93 ? -11.638 1.414 6.365 1.00 81.25 93 TYR A CA 1
ATOM 743 C C . TYR A 1 93 ? -10.125 1.578 6.557 1.00 81.25 93 TYR A C 1
ATOM 745 O O . TYR A 1 93 ? -9.391 1.542 5.570 1.00 81.25 93 TYR A O 1
ATOM 753 N N . TRP A 1 94 ? -9.650 1.791 7.787 1.00 85.06 94 TRP A N 1
ATOM 754 C CA . TRP A 1 94 ? -8.261 2.142 8.063 1.00 85.06 94 TRP A CA 1
ATOM 755 C C . TRP A 1 94 ? -7.299 1.017 7.680 1.00 85.06 94 TRP A C 1
ATOM 757 O O . TRP A 1 94 ? -6.434 1.210 6.826 1.00 85.06 94 TRP A O 1
ATOM 767 N N . ASP A 1 95 ? -7.497 -0.181 8.228 1.00 81.56 95 ASP A N 1
ATOM 768 C CA . ASP A 1 95 ? -6.639 -1.327 7.911 1.00 81.56 95 ASP A CA 1
ATOM 769 C C . ASP A 1 95 ? -6.858 -1.817 6.465 1.00 81.56 95 ASP A C 1
ATOM 771 O O . ASP A 1 95 ? -5.929 -2.202 5.751 1.00 81.56 95 ASP A O 1
ATOM 775 N N . LEU A 1 96 ? -8.092 -1.714 5.963 1.00 82.75 96 LEU A N 1
ATOM 776 C CA . LEU A 1 96 ? -8.420 -2.180 4.620 1.00 82.75 96 LEU A CA 1
ATOM 777 C C . LEU A 1 96 ? -7.873 -1.281 3.503 1.00 82.75 96 LEU A C 1
ATOM 779 O O . LEU A 1 96 ? -7.397 -1.797 2.493 1.00 82.75 96 LEU A O 1
ATOM 783 N N . LEU A 1 97 ? -7.982 0.041 3.641 1.00 83.25 97 LEU A N 1
ATOM 784 C CA . LEU A 1 97 ? -7.578 0.994 2.607 1.00 83.25 97 LEU A CA 1
ATOM 785 C C . LEU A 1 97 ? -6.213 1.595 2.908 1.00 83.25 97 LEU A C 1
ATOM 787 O O . LEU A 1 97 ? -5.335 1.526 2.056 1.00 83.25 97 LEU A O 1
ATOM 791 N N . ILE A 1 98 ? -6.016 2.169 4.095 1.00 86.31 98 ILE A N 1
ATOM 792 C CA . ILE A 1 98 ? -4.809 2.949 4.395 1.00 86.31 98 ILE A CA 1
ATOM 793 C C . ILE A 1 98 ? -3.607 2.021 4.570 1.00 86.31 98 ILE A C 1
ATOM 795 O O . ILE A 1 98 ? -2.584 2.212 3.917 1.00 86.31 98 ILE A O 1
ATOM 799 N N . GLN A 1 99 ? -3.741 0.962 5.366 1.00 84.31 99 GLN A N 1
ATOM 800 C CA . GLN A 1 99 ? -2.634 0.034 5.613 1.00 84.31 99 GLN A CA 1
ATOM 801 C C . GLN A 1 99 ? -2.289 -0.809 4.375 1.00 84.31 99 GLN A C 1
ATOM 803 O O . GLN A 1 99 ? -1.120 -1.079 4.094 1.00 84.31 99 GLN A O 1
ATOM 808 N N . ARG A 1 100 ? -3.285 -1.167 3.554 1.00 84.81 100 ARG A N 1
ATOM 809 C CA . ARG A 1 100 ? -3.035 -1.804 2.248 1.00 84.81 100 ARG A CA 1
ATOM 810 C C . ARG A 1 100 ? -2.416 -0.846 1.234 1.00 84.81 100 ARG A C 1
ATOM 812 O O . ARG A 1 100 ? -1.548 -1.277 0.475 1.00 84.81 100 ARG A O 1
ATOM 819 N N . ALA A 1 101 ? -2.828 0.422 1.221 1.00 85.19 101 ALA A N 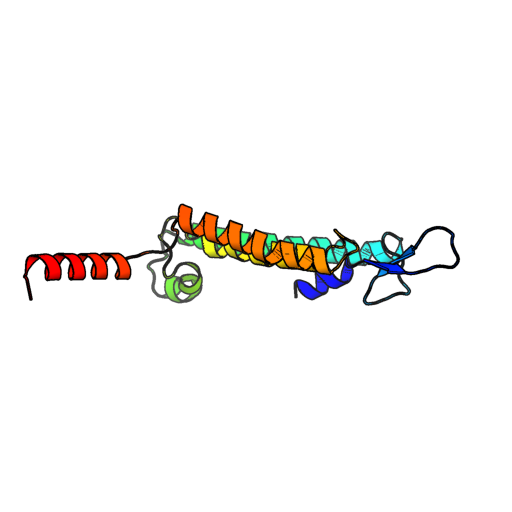1
ATOM 820 C CA . ALA A 1 101 ? -2.227 1.442 0.369 1.00 85.19 101 ALA A CA 1
ATOM 821 C C . ALA A 1 101 ? -0.766 1.710 0.750 1.00 85.19 101 ALA A C 1
ATOM 823 O O . ALA A 1 101 ? 0.056 1.864 -0.146 1.00 85.19 101 ALA A O 1
ATOM 824 N N . ASP A 1 102 ? -0.424 1.684 2.039 1.00 88.88 102 ASP A N 1
ATOM 825 C CA . ASP A 1 102 ? 0.956 1.802 2.525 1.00 88.88 102 ASP A CA 1
ATOM 826 C C . ASP A 1 102 ? 1.846 0.666 1.990 1.00 88.88 102 ASP A C 1
ATOM 828 O O . ASP A 1 102 ? 2.872 0.911 1.353 1.00 88.88 102 ASP A O 1
ATOM 832 N N . VAL A 1 103 ? 1.398 -0.590 2.107 1.00 86.75 103 VAL A N 1
ATOM 833 C CA . VAL A 1 103 ? 2.113 -1.744 1.527 1.00 86.75 103 VAL A CA 1
ATOM 834 C C . VAL A 1 103 ? 2.239 -1.624 0.003 1.00 86.75 103 VAL A C 1
ATOM 836 O O . VAL A 1 103 ? 3.298 -1.915 -0.562 1.00 86.75 103 VAL A O 1
ATOM 839 N N . ALA A 1 104 ? 1.177 -1.189 -0.679 1.00 85.62 104 ALA A N 1
ATOM 840 C CA . ALA A 1 104 ? 1.203 -0.969 -2.122 1.00 85.62 104 ALA A CA 1
ATOM 841 C C . ALA A 1 104 ? 2.180 0.150 -2.514 1.00 85.62 104 ALA A C 1
ATOM 843 O O . ALA A 1 104 ? 2.903 -0.002 -3.497 1.00 85.62 104 ALA A O 1
ATOM 844 N N . LEU A 1 105 ? 2.250 1.233 -1.736 1.00 86.88 105 LEU A N 1
ATOM 845 C CA . LEU A 1 105 ? 3.173 2.346 -1.935 1.00 86.88 105 LEU A CA 1
ATOM 846 C C . LEU A 1 105 ? 4.624 1.910 -1.717 1.00 86.88 105 LEU A C 1
ATOM 848 O O . LEU A 1 105 ? 5.472 2.207 -2.554 1.00 86.88 105 LEU A O 1
ATOM 852 N N . MET A 1 106 ? 4.913 1.155 -0.652 1.00 86.44 106 MET A N 1
ATOM 853 C CA . MET A 1 106 ? 6.251 0.601 -0.418 1.00 86.44 106 MET A CA 1
ATOM 854 C C . MET A 1 106 ? 6.693 -0.297 -1.573 1.00 86.44 106 MET A C 1
ATOM 856 O O . MET A 1 106 ? 7.823 -0.189 -2.051 1.00 86.44 106 MET A O 1
ATOM 860 N N . LEU A 1 107 ? 5.800 -1.160 -2.060 1.00 83.44 107 LEU A N 1
ATOM 861 C CA . LEU A 1 107 ? 6.084 -2.011 -3.212 1.00 83.44 107 LEU A CA 1
ATOM 862 C C . LEU A 1 107 ? 6.229 -1.182 -4.492 1.00 83.44 107 LEU A C 1
ATOM 864 O O . LEU A 1 107 ? 7.137 -1.428 -5.275 1.00 83.44 107 LEU A O 1
ATOM 868 N N . PHE A 1 108 ? 5.419 -0.152 -4.703 1.00 82.38 108 PHE A N 1
ATOM 869 C CA . PHE A 1 108 ? 5.602 0.747 -5.836 1.00 82.38 108 PHE A CA 1
ATOM 870 C C . PHE A 1 108 ? 6.995 1.393 -5.800 1.00 82.38 108 PHE A C 1
ATOM 872 O O . PHE A 1 108 ? 7.768 1.248 -6.744 1.00 82.38 108 PHE A O 1
ATOM 879 N N . VAL A 1 109 ? 7.385 1.994 -4.675 1.00 83.75 109 VAL A N 1
ATOM 880 C CA . VAL A 1 109 ? 8.711 2.608 -4.495 1.00 83.75 109 VAL A CA 1
ATOM 881 C C . VAL A 1 109 ? 9.841 1.600 -4.715 1.00 83.75 109 VAL A C 1
ATOM 883 O O . VAL A 1 109 ? 10.801 1.914 -5.416 1.00 83.75 109 VAL A O 1
ATOM 886 N N . ALA A 1 110 ? 9.705 0.373 -4.206 1.00 79.69 110 ALA A N 1
ATOM 887 C CA . ALA A 1 110 ? 10.707 -0.680 -4.368 1.00 79.69 110 ALA A CA 1
ATOM 888 C C . ALA A 1 110 ? 10.941 -1.092 -5.834 1.00 79.69 110 ALA A C 1
ATOM 890 O O . ALA A 1 110 ? 12.053 -1.482 -6.194 1.00 79.69 110 ALA A O 1
ATOM 891 N N . TYR A 1 111 ? 9.910 -1.022 -6.679 1.00 74.00 111 TYR A N 1
ATOM 892 C CA . TYR A 1 111 ? 9.975 -1.498 -8.063 1.00 74.00 111 TYR A CA 1
ATOM 893 C C . TYR A 1 111 ? 10.046 -0.378 -9.107 1.00 74.00 111 TYR A C 1
ATOM 895 O O . TYR A 1 111 ? 10.388 -0.647 -10.260 1.00 74.00 111 TYR A O 1
ATOM 903 N N . THR A 1 112 ? 9.789 0.874 -8.726 1.00 73.94 112 THR A N 1
ATOM 904 C CA . THR A 1 112 ? 9.977 2.024 -9.617 1.00 73.94 112 THR A CA 1
ATOM 905 C C . THR A 1 112 ? 11.455 2.409 -9.726 1.00 73.94 112 THR A C 1
ATOM 907 O O . THR A 1 112 ? 12.213 2.451 -8.749 1.00 73.94 112 THR A O 1
ATOM 910 N N . SER A 1 113 ? 11.894 2.739 -10.939 1.00 63.75 113 SER A N 1
ATOM 911 C CA . SER A 1 113 ? 13.232 3.286 -11.178 1.00 63.75 113 SER A CA 1
ATOM 912 C C . SER A 1 113 ? 13.262 4.807 -10.973 1.00 63.75 113 SER A C 1
ATOM 914 O O . SER A 1 113 ? 13.671 5.538 -11.863 1.00 63.75 113 SER A O 1
ATOM 916 N N . ILE A 1 114 ? 12.790 5.302 -9.820 1.00 60.47 114 ILE A N 1
ATOM 917 C CA . ILE A 1 114 ? 12.767 6.754 -9.524 1.00 60.47 114 ILE A CA 1
ATOM 918 C C . ILE A 1 114 ? 14.183 7.325 -9.309 1.00 60.47 114 ILE A C 1
ATOM 920 O O . ILE A 1 114 ? 14.402 8.517 -9.488 1.00 60.47 114 ILE A O 1
ATOM 924 N N . SER A 1 115 ? 15.157 6.488 -8.942 1.00 57.97 115 SER A N 1
ATOM 925 C CA . SER A 1 115 ? 16.558 6.889 -8.768 1.00 57.97 115 SER A CA 1
ATOM 926 C C . SER A 1 115 ? 17.493 5.783 -9.251 1.00 57.97 115 SER A C 1
ATOM 928 O O . SER A 1 115 ? 17.232 4.605 -8.981 1.00 57.97 115 SER A O 1
ATOM 930 N N . ASP A 1 116 ? 18.572 6.164 -9.937 1.00 59.56 116 ASP A N 1
ATOM 931 C CA . ASP A 1 116 ? 19.651 5.262 -10.366 1.00 59.56 116 ASP A CA 1
ATOM 932 C C . ASP A 1 116 ? 20.494 4.757 -9.183 1.00 59.56 116 ASP A C 1
ATOM 934 O O . ASP A 1 116 ? 21.167 3.733 -9.277 1.00 59.56 116 ASP A O 1
ATOM 938 N N . HIS A 1 117 ? 20.427 5.434 -8.032 1.00 66.62 117 HIS A N 1
ATOM 939 C CA . HIS A 1 117 ? 21.141 5.032 -6.824 1.00 66.62 117 HIS A CA 1
ATOM 940 C C . HIS A 1 117 ? 20.229 4.226 -5.890 1.00 66.62 117 HIS A C 1
ATOM 942 O O . HIS A 1 117 ? 19.355 4.774 -5.214 1.00 66.62 117 HIS A O 1
ATOM 948 N N . GLU A 1 118 ? 20.459 2.912 -5.807 1.00 69.25 118 GLU A N 1
ATOM 949 C CA . GLU A 1 118 ? 19.701 2.003 -4.928 1.00 69.25 118 GLU A CA 1
ATOM 950 C C . GLU A 1 118 ? 19.782 2.400 -3.443 1.00 69.25 118 GLU A C 1
ATOM 952 O O . GLU A 1 118 ? 18.810 2.251 -2.700 1.00 69.25 118 GLU A O 1
ATOM 957 N N . SER A 1 119 ? 20.899 2.998 -3.021 1.00 73.75 119 SER A N 1
ATOM 958 C CA . SER A 1 119 ? 21.106 3.506 -1.660 1.00 73.75 119 SER A CA 1
ATOM 959 C C . SER A 1 119 ? 20.152 4.643 -1.283 1.00 73.75 119 SER A C 1
ATOM 961 O O . SER A 1 119 ? 19.711 4.717 -0.138 1.00 73.75 119 SER A O 1
ATOM 963 N N . ALA A 1 120 ? 19.766 5.494 -2.237 1.00 75.56 120 ALA A N 1
ATOM 964 C CA . ALA A 1 120 ? 18.814 6.575 -1.990 1.00 75.56 120 ALA A CA 1
ATOM 9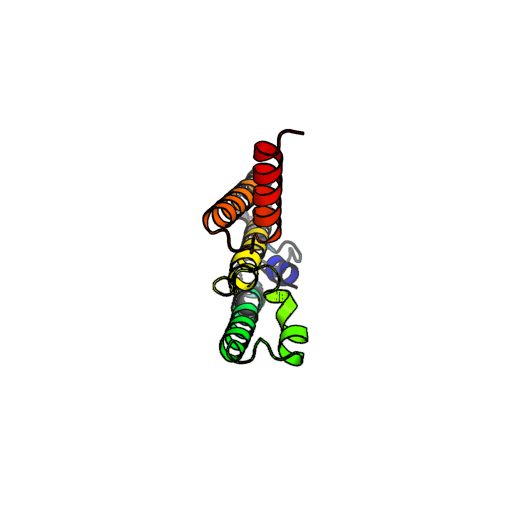65 C C . ALA A 1 120 ? 17.379 6.050 -1.807 1.00 75.56 120 ALA A C 1
ATOM 967 O O . ALA A 1 120 ? 16.604 6.621 -1.042 1.00 75.56 120 ALA A O 1
ATOM 968 N N . LYS A 1 121 ? 17.028 4.927 -2.452 1.00 75.12 121 LYS A N 1
ATOM 969 C CA . LYS A 1 121 ? 15.707 4.292 -2.298 1.00 75.12 121 LYS A CA 1
ATOM 970 C C . LYS A 1 121 ? 15.506 3.711 -0.903 1.00 75.12 121 LYS A C 1
ATOM 972 O O . LYS A 1 121 ? 14.397 3.767 -0.379 1.00 75.12 121 LYS A O 1
ATOM 977 N N . LEU A 1 122 ? 16.574 3.213 -0.277 1.00 83.38 122 LEU A N 1
ATOM 978 C CA . LEU A 1 122 ? 16.524 2.671 1.084 1.00 83.38 122 LEU A CA 1
ATOM 979 C C . LEU A 1 122 ? 16.071 3.711 2.117 1.00 83.38 122 LEU A C 1
ATOM 981 O O . LEU A 1 122 ? 15.400 3.348 3.078 1.00 83.38 122 LEU A O 1
ATOM 9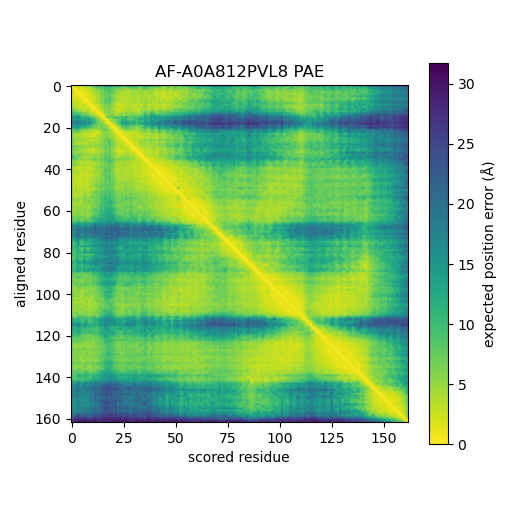85 N N . LEU A 1 123 ? 16.376 4.994 1.897 1.00 87.50 123 LEU A N 1
ATOM 986 C CA . LEU A 1 123 ? 15.954 6.085 2.781 1.00 87.50 123 LEU A CA 1
ATOM 987 C C . LEU A 1 123 ? 14.463 6.424 2.654 1.00 87.50 123 LEU A C 1
ATOM 989 O O . LEU A 1 123 ? 13.887 6.968 3.592 1.00 87.50 123 LEU A O 1
ATOM 993 N N . LEU A 1 124 ? 13.811 6.082 1.539 1.00 86.38 124 LEU A N 1
ATOM 994 C CA . LEU A 1 124 ? 12.385 6.364 1.344 1.00 86.38 124 LEU A CA 1
ATOM 995 C C . LEU A 1 124 ? 11.492 5.460 2.199 1.00 86.38 124 LEU A C 1
ATOM 997 O O . LEU A 1 124 ? 10.462 5.923 2.680 1.00 86.38 124 LEU A O 1
ATOM 1001 N N . PHE A 1 125 ? 11.887 4.206 2.441 1.00 89.12 125 PHE A N 1
ATOM 1002 C CA . PHE A 1 125 ? 11.111 3.283 3.277 1.00 89.12 125 PHE A CA 1
ATOM 1003 C C . PHE A 1 125 ? 10.872 3.803 4.703 1.00 89.12 125 PHE A C 1
ATOM 1005 O O . PHE A 1 125 ? 9.708 3.912 5.082 1.00 89.12 125 PHE A O 1
ATOM 1012 N N . PRO A 1 126 ? 11.899 4.187 5.491 1.00 91.62 126 PRO A N 1
ATOM 1013 C CA . PRO A 1 126 ? 11.673 4.704 6.837 1.00 91.62 126 PRO A CA 1
ATOM 1014 C C . PRO A 1 126 ? 10.920 6.038 6.837 1.00 91.62 126 PRO A C 1
ATOM 1016 O O . PRO A 1 126 ? 10.175 6.299 7.777 1.00 91.62 126 PRO A O 1
ATOM 1019 N N . ILE A 1 127 ? 11.056 6.864 5.790 1.00 91.25 127 ILE A N 1
ATOM 1020 C CA . ILE A 1 127 ? 10.266 8.097 5.653 1.00 91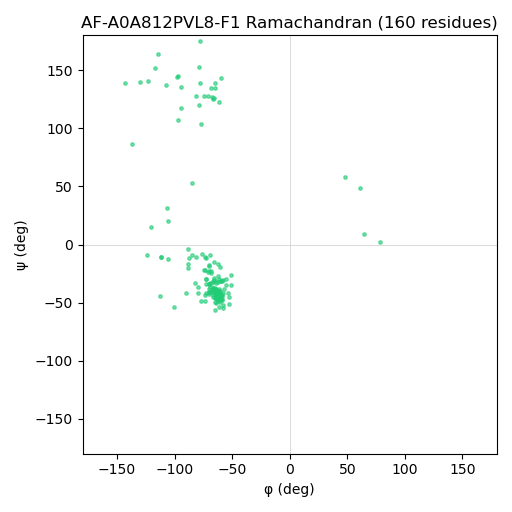.25 127 ILE A CA 1
ATOM 1021 C C . ILE A 1 127 ? 8.781 7.755 5.495 1.00 91.25 127 ILE A C 1
ATOM 1023 O O . ILE A 1 127 ? 7.953 8.293 6.226 1.00 91.25 127 ILE A O 1
ATOM 1027 N N . ILE A 1 128 ? 8.440 6.835 4.590 1.00 91.19 128 ILE A N 1
ATOM 1028 C CA . ILE A 1 128 ? 7.057 6.396 4.359 1.00 91.19 128 ILE A CA 1
ATOM 1029 C C . ILE A 1 128 ? 6.483 5.752 5.624 1.00 91.19 128 ILE A C 1
ATOM 1031 O O . ILE A 1 128 ? 5.416 6.157 6.082 1.00 91.19 128 ILE A O 1
ATOM 1035 N N . SER A 1 129 ? 7.220 4.829 6.250 1.00 91.81 129 SER A N 1
ATOM 1036 C CA . SER A 1 129 ? 6.790 4.197 7.501 1.00 91.81 129 SER A CA 1
ATOM 1037 C C . SER A 1 129 ? 6.620 5.212 8.635 1.00 91.81 129 SER A C 1
ATOM 1039 O O . SER A 1 129 ? 5.670 5.111 9.405 1.00 91.81 129 SER A O 1
ATOM 1041 N N . GLY A 1 130 ? 7.494 6.218 8.728 1.00 93.50 130 GLY A N 1
ATOM 1042 C CA . GLY A 1 130 ? 7.384 7.296 9.711 1.00 93.50 130 GLY A CA 1
ATOM 1043 C C . GLY A 1 130 ? 6.146 8.168 9.495 1.00 93.50 130 GLY A C 1
ATOM 1044 O O . GLY A 1 130 ? 5.450 8.487 10.458 1.00 93.50 130 GLY A O 1
ATOM 1045 N N . LEU A 1 131 ? 5.824 8.504 8.242 1.00 92.94 131 LEU A N 1
ATOM 1046 C CA . LEU A 1 131 ? 4.601 9.233 7.895 1.00 92.94 131 LEU A CA 1
ATOM 1047 C C . LEU A 1 131 ? 3.346 8.416 8.221 1.00 92.94 131 LEU A C 1
ATOM 1049 O O . LEU A 1 131 ? 2.406 8.956 8.801 1.00 92.94 131 LEU A O 1
ATOM 1053 N N . MET A 1 132 ? 3.343 7.119 7.904 1.00 91.81 132 MET A N 1
ATOM 1054 C CA . MET A 1 132 ? 2.218 6.228 8.195 1.00 91.81 132 MET A CA 1
ATOM 1055 C C . MET A 1 132 ? 2.021 6.030 9.704 1.00 91.81 132 MET A C 1
ATOM 1057 O O . MET A 1 132 ? 0.893 6.077 10.204 1.00 91.81 132 MET A O 1
ATOM 1061 N N . LEU A 1 133 ? 3.117 5.887 10.453 1.00 90.56 133 LEU A N 1
ATOM 1062 C CA . LEU A 1 133 ? 3.085 5.840 11.912 1.00 90.56 133 LEU A CA 1
ATOM 1063 C C . LEU A 1 133 ? 2.547 7.152 12.495 1.00 90.56 133 LEU A C 1
ATOM 1065 O O . LEU A 1 133 ? 1.676 7.118 13.359 1.00 90.56 133 LEU A O 1
ATOM 1069 N N . GLY A 1 134 ? 3.012 8.300 11.995 1.00 92.69 134 GLY A N 1
ATOM 1070 C CA . GLY A 1 134 ? 2.534 9.616 12.418 1.00 92.69 134 GLY A CA 1
ATOM 1071 C C . GLY A 1 134 ? 1.045 9.825 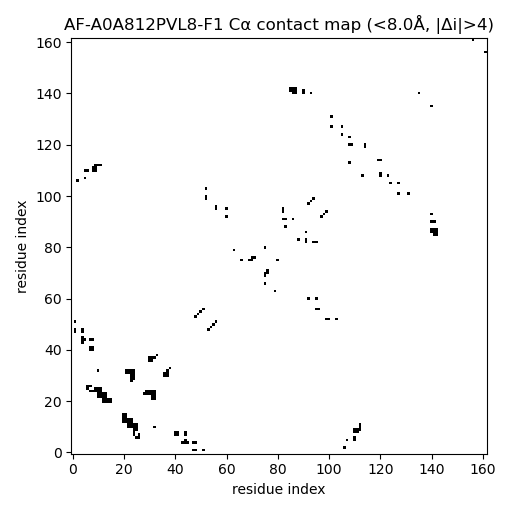12.132 1.00 92.69 134 GLY A C 1
ATOM 1072 O O . GLY A 1 134 ? 0.307 10.277 13.005 1.00 92.69 134 GLY A O 1
ATOM 1073 N N . ALA A 1 135 ? 0.580 9.428 10.945 1.00 90.31 135 ALA A N 1
ATOM 1074 C CA . ALA A 1 135 ? -0.834 9.468 10.583 1.00 90.31 135 ALA A CA 1
ATOM 1075 C C . ALA A 1 135 ? -1.680 8.576 11.504 1.00 90.31 135 ALA A C 1
ATOM 1077 O O . ALA A 1 135 ? -2.716 9.010 12.004 1.00 90.31 135 ALA A O 1
ATOM 1078 N N . THR A 1 136 ? -1.209 7.360 11.788 1.00 89.88 136 THR A N 1
ATOM 1079 C CA . THR A 1 136 ? -1.895 6.419 12.686 1.00 89.88 136 THR A CA 1
ATOM 1080 C C . THR A 1 136 ? -1.939 6.939 14.124 1.00 89.88 136 THR A C 1
ATOM 1082 O O . THR A 1 136 ? -2.973 6.843 14.780 1.00 89.88 136 THR A O 1
ATOM 1085 N N . ALA A 1 137 ? -0.854 7.552 14.603 1.00 88.38 137 ALA A N 1
ATOM 1086 C CA . ALA A 1 137 ? -0.786 8.148 15.935 1.00 88.38 137 ALA A CA 1
ATOM 1087 C C . ALA A 1 137 ? -1.711 9.368 16.092 1.00 88.38 137 ALA A C 1
ATOM 1089 O O . ALA A 1 137 ? -2.222 9.610 17.186 1.00 88.38 137 ALA A O 1
ATOM 1090 N N . TRP A 1 138 ? -1.934 10.127 15.015 1.00 89.12 138 TRP A N 1
ATOM 1091 C CA . TRP A 1 138 ? -2.854 11.263 15.025 1.00 89.12 138 TRP A CA 1
ATOM 1092 C C . TRP A 1 138 ? -4.314 10.807 14.962 1.00 89.12 138 TRP A C 1
ATOM 1094 O O . TRP A 1 138 ? -5.123 11.248 15.775 1.00 89.12 138 TRP A O 1
ATOM 1104 N N . VAL A 1 139 ? -4.654 9.909 14.035 1.00 88.62 139 VAL A N 1
ATOM 1105 C CA . VAL A 1 139 ? -6.046 9.476 13.835 1.00 88.62 139 VAL A CA 1
ATOM 1106 C C . VAL A 1 139 ? -6.535 8.558 14.957 1.00 88.62 139 VAL A C 1
ATOM 1108 O O . VAL A 1 139 ? -7.718 8.598 15.269 1.00 88.62 139 VAL A O 1
ATOM 1111 N N . LYS A 1 140 ? -5.639 7.782 15.587 1.00 85.75 140 LYS A N 1
ATOM 1112 C CA . LYS A 1 140 ? -5.961 6.798 16.640 1.00 85.75 140 LYS A CA 1
ATOM 1113 C C . LYS A 1 140 ? -7.139 5.877 16.267 1.00 85.75 140 LYS A C 1
ATOM 1115 O O . LYS A 1 140 ? -8.116 5.804 16.995 1.00 85.75 140 LYS A O 1
ATOM 1120 N N . PRO A 1 141 ? -7.046 5.144 15.149 1.00 84.12 141 PRO A N 1
ATOM 1121 C CA . PRO A 1 141 ? -8.153 4.327 14.643 1.00 84.12 141 PRO A CA 1
ATOM 1122 C C . PRO A 1 141 ? -8.421 3.058 15.475 1.00 84.12 141 PRO A C 1
ATOM 1124 O O . PRO A 1 141 ? -9.416 2.373 15.242 1.00 84.12 141 PRO A O 1
ATOM 1127 N N . TYR A 1 142 ? -7.507 2.708 16.384 1.00 84.00 142 TYR A N 1
ATOM 1128 C CA . TYR A 1 142 ? -7.564 1.496 17.193 1.00 84.00 142 TYR A CA 1
ATOM 1129 C C . TYR A 1 142 ? -8.216 1.773 18.544 1.00 84.00 142 TYR A C 1
ATOM 1131 O O . TYR A 1 142 ? -7.877 2.747 19.217 1.00 84.00 142 TYR A O 1
ATOM 1139 N N . GLU A 1 143 ? -9.103 0.874 18.946 1.00 80.06 143 GLU A N 1
ATOM 1140 C CA . GLU A 1 143 ? -9.811 0.935 20.217 1.00 80.06 143 GLU A CA 1
ATOM 1141 C C . GLU A 1 143 ? -8.830 0.715 21.383 1.00 80.06 143 GLU A C 1
ATOM 1143 O O . GLU A 1 143 ? -8.068 -0.254 21.409 1.00 80.06 143 GLU A O 1
ATOM 1148 N N . ASN A 1 144 ? -8.817 1.640 22.348 1.00 77.00 144 ASN A N 1
ATOM 1149 C CA . ASN A 1 144 ? -7.857 1.658 23.458 1.00 77.00 144 ASN A CA 1
ATOM 1150 C C . ASN A 1 144 ? -8.485 1.248 24.804 1.00 77.00 144 ASN A C 1
ATOM 1152 O O . ASN A 1 144 ? -8.054 1.717 25.857 1.00 77.00 144 ASN A O 1
ATOM 1156 N N . GLU A 1 145 ? -9.487 0.365 24.800 1.00 71.12 145 GLU A N 1
ATOM 1157 C CA . GLU A 1 145 ? -10.179 -0.068 26.029 1.00 71.12 145 GLU A CA 1
ATOM 1158 C C . GLU A 1 145 ? -9.208 -0.589 27.105 1.00 71.12 145 GLU A C 1
ATOM 1160 O O . GLU A 1 145 ? -9.327 -0.268 28.288 1.00 71.12 145 GLU A O 1
ATOM 1165 N N . GLN A 1 146 ? -8.198 -1.366 26.699 1.00 68.62 146 GLN A N 1
ATOM 1166 C CA . GLN A 1 146 ? -7.208 -1.919 27.628 1.00 68.62 146 GLN A CA 1
ATOM 1167 C C . GLN A 1 146 ? -6.289 -0.843 28.224 1.00 68.62 146 GLN A C 1
ATOM 1169 O O . GLN A 1 146 ? -5.932 -0.929 29.401 1.00 68.62 146 GLN A O 1
ATOM 1174 N N . GLY A 1 147 ? -5.915 0.169 27.436 1.00 72.69 147 GLY A N 1
ATOM 1175 C CA . GLY A 1 147 ? -5.090 1.282 27.904 1.00 72.69 147 GLY A CA 1
ATOM 1176 C C . GLY A 1 147 ? -5.853 2.196 28.859 1.00 72.69 147 GLY A C 1
ATOM 1177 O O . GLY A 1 147 ? -5.323 2.565 29.903 1.00 72.69 147 GLY A O 1
ATOM 1178 N N . GLU A 1 148 ? -7.122 2.483 28.564 1.00 76.69 148 GLU A N 1
ATOM 1179 C CA . GLU A 1 148 ? -7.986 3.264 29.455 1.00 76.69 148 GLU A CA 1
ATOM 1180 C C . GLU A 1 148 ? -8.248 2.549 30.786 1.00 76.69 148 GLU A C 1
ATOM 1182 O O . GLU A 1 148 ? -8.193 3.172 31.851 1.00 76.69 148 GLU A O 1
ATOM 1187 N N . MET A 1 149 ? -8.471 1.230 30.753 1.00 75.50 149 MET A N 1
ATOM 1188 C CA . MET A 1 149 ? -8.634 0.437 31.973 1.00 75.50 149 MET A CA 1
ATOM 1189 C C . MET A 1 149 ? -7.359 0.455 32.827 1.00 75.50 149 MET A C 1
ATOM 1191 O O . MET A 1 149 ? -7.436 0.580 34.051 1.00 75.50 149 MET A O 1
ATOM 1195 N N . LEU A 1 150 ? -6.182 0.373 32.203 1.00 85.25 150 LEU A N 1
ATOM 1196 C CA . LEU A 1 150 ? -4.907 0.443 32.913 1.00 85.25 150 LEU A CA 1
ATOM 1197 C C . LEU A 1 150 ? -4.669 1.832 33.523 1.00 85.25 150 LEU A C 1
ATOM 1199 O O . LEU A 1 150 ? -4.286 1.916 34.689 1.00 85.25 150 LEU A O 1
ATOM 1203 N N . ASP A 1 151 ? -4.953 2.908 32.787 1.00 86.06 151 ASP A N 1
ATOM 1204 C CA . ASP A 1 151 ? -4.844 4.282 33.290 1.00 86.06 151 ASP A CA 1
ATOM 1205 C C . ASP A 1 151 ? -5.783 4.525 34.476 1.00 86.06 151 ASP A C 1
ATOM 1207 O O . ASP A 1 151 ? -5.392 5.140 35.475 1.00 86.06 151 ASP A O 1
ATOM 1211 N N . PHE A 1 152 ? -7.002 3.984 34.418 1.00 86.00 152 PHE A N 1
ATOM 1212 C CA . PHE A 1 152 ? -7.924 4.010 35.547 1.00 86.00 152 PHE A CA 1
ATOM 1213 C C . PHE A 1 152 ? -7.350 3.276 36.765 1.00 86.00 152 PHE A C 1
ATOM 1215 O O . PHE A 1 152 ? -7.369 3.823 37.867 1.00 86.00 152 PHE A O 1
ATOM 1222 N N . LEU A 1 153 ? -6.794 2.073 36.583 1.00 87.38 153 LEU A N 1
ATOM 1223 C CA . LEU A 1 153 ? -6.198 1.288 37.671 1.00 87.38 153 LEU A CA 1
ATOM 1224 C C . LEU A 1 153 ? -4.955 1.957 38.272 1.00 87.38 153 LEU A C 1
ATOM 1226 O O . LEU A 1 153 ? -4.791 1.956 39.493 1.00 87.38 153 LEU A O 1
ATOM 1230 N N . VAL A 1 154 ? -4.094 2.555 37.445 1.00 87.94 154 VAL A N 1
ATOM 1231 C CA . VAL A 1 154 ? -2.915 3.311 37.898 1.00 87.94 154 VAL A CA 1
ATOM 1232 C C . VAL A 1 154 ? -3.349 4.535 38.700 1.00 87.94 154 VAL A C 1
ATOM 1234 O O . VAL A 1 154 ? -2.828 4.776 39.790 1.00 87.94 154 VAL A O 1
ATOM 1237 N N . LYS A 1 155 ? -4.345 5.279 38.210 1.00 88.12 155 LYS A N 1
ATOM 1238 C CA . LYS A 1 155 ? -4.893 6.445 38.908 1.00 88.12 155 LYS A CA 1
ATOM 1239 C C . LYS A 1 155 ? -5.589 6.055 40.213 1.00 88.12 155 LY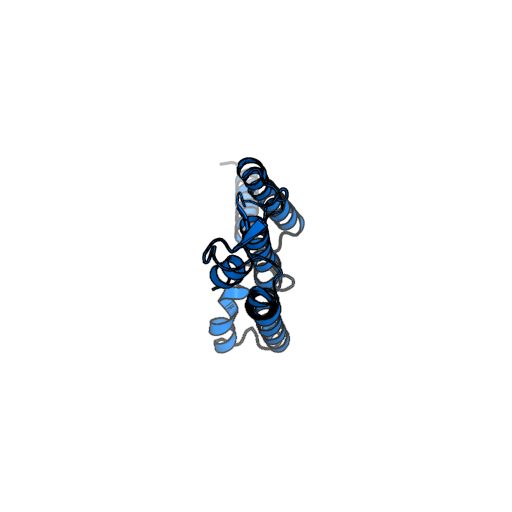S A C 1
ATOM 1241 O O . LYS A 1 155 ? -5.411 6.740 41.214 1.00 88.12 155 LYS A O 1
ATOM 1246 N N . ALA A 1 156 ? -6.327 4.946 40.226 1.00 85.31 156 ALA A N 1
ATOM 1247 C CA . ALA A 1 156 ? -6.960 4.408 41.425 1.00 85.31 156 ALA A CA 1
ATOM 1248 C C . ALA A 1 156 ? -5.916 3.993 42.475 1.00 85.31 156 ALA A C 1
ATOM 1250 O O . ALA A 1 156 ? -6.034 4.405 43.626 1.00 85.31 156 ALA A O 1
ATOM 1251 N N . ARG A 1 157 ? -4.852 3.279 42.070 1.00 86.19 157 ARG A N 1
ATOM 1252 C CA . ARG A 1 157 ? -3.733 2.913 42.955 1.00 86.19 157 ARG A CA 1
ATOM 1253 C C . ARG A 1 157 ? -3.051 4.145 43.556 1.00 86.19 157 ARG A C 1
ATOM 1255 O O . ARG A 1 157 ? -2.780 4.167 44.751 1.00 86.19 157 ARG A O 1
ATOM 1262 N N . ALA A 1 158 ? -2.812 5.179 42.748 1.00 83.69 158 ALA A N 1
ATOM 1263 C CA . ALA A 1 158 ? -2.190 6.421 43.208 1.00 83.69 158 ALA A CA 1
ATOM 1264 C C . ALA A 1 158 ? -3.027 7.167 44.266 1.00 83.69 158 ALA A C 1
ATOM 1266 O O . ALA A 1 158 ? -2.468 7.885 45.090 1.00 83.69 158 ALA A O 1
ATOM 1267 N N . ILE A 1 159 ? -4.354 6.997 44.259 1.00 81.56 159 ILE A N 1
ATOM 1268 C CA . ILE A 1 159 ? -5.262 7.591 45.253 1.00 81.56 159 ILE A CA 1
ATOM 1269 C C . ILE A 1 159 ? -5.308 6.749 46.538 1.00 81.56 159 ILE A C 1
ATOM 1271 O O . ILE A 1 159 ? -5.464 7.308 47.622 1.00 81.56 159 ILE A O 1
ATOM 1275 N N . THR A 1 160 ? -5.166 5.424 46.440 1.00 82.25 160 THR A N 1
ATOM 1276 C CA . THR A 1 160 ? -5.250 4.512 47.594 1.00 82.25 160 THR A CA 1
ATOM 1277 C C . THR A 1 160 ? -3.944 4.333 48.372 1.00 82.25 160 THR A C 1
ATOM 1279 O O . THR A 1 160 ? -4.004 3.792 49.468 1.00 82.25 160 THR A O 1
ATOM 1282 N N . GLY A 1 161 ? -2.808 4.836 47.872 1.00 67.94 161 GLY A N 1
ATOM 1283 C CA . GLY A 1 161 ? -1.592 5.038 48.671 1.00 67.94 161 GLY A CA 1
ATOM 1284 C C . GLY A 1 161 ? -0.984 3.776 49.294 1.00 67.94 161 GLY A C 1
ATOM 1285 O O . GLY A 1 161 ? -0.662 3.806 50.479 1.00 67.94 161 GLY A O 1
ATOM 1286 N N . ASP A 1 162 ? -0.816 2.718 48.499 1.00 55.53 162 ASP A N 1
ATOM 1287 C CA . ASP A 1 162 ? 0.044 1.561 48.811 1.00 55.53 162 ASP A CA 1
ATOM 1288 C C . ASP A 1 162 ? 1.153 1.443 47.751 1.00 55.53 162 ASP A C 1
ATOM 1290 O O . ASP A 1 162 ? 0.818 1.505 46.538 1.00 55.53 162 ASP A O 1
#

Solvent-accessible surface area (backbone atoms only — not comparable to full-atom values): 9235 Å² total; per-residue (Å²): 110,70,67,61,36,39,52,58,68,24,51,41,78,39,93,49,99,53,100,57,69,46,41,19,25,66,91,47,68,89,42,47,56,89,36,82,86,34,47,66,48,43,52,52,23,51,52,51,47,46,42,60,72,46,44,51,42,48,55,52,50,52,51,50,61,73,35,62,90,53,43,85,39,72,69,47,32,72,72,52,31,83,62,39,67,64,33,36,90,88,35,46,56,43,65,54,46,54,52,45,47,48,55,50,48,55,50,47,61,73,41,49,74,88,56,96,51,67,74,64,56,61,59,48,53,61,52,52,52,48,52,52,50,50,51,46,69,70,68,52,47,55,59,54,67,70,60,54,52,48,52,51,51,54,53,50,44,67,72,69,72,123